Protein AF-A0A3M1LTB4-F1 (afdb_monomer_lite)

Foldseek 3Di:
DDDDPDDDDPDPPPPPDPPPPLLPPVPRVVLVPDPCSVVVVVVVVVVVVVVVVVCCVPDDCPPVVCCVVVVVVVVVVVVVVVVVD

Secondary structure (DSSP, 8-state):
------PPPPP----------TTSSTTHHHHHTSTTHHHHHHHHHHHHHHHHHHHHHHS---HHHHHHHHHHHHHHHHHHHHHH-

pLDDT: mean 79.81, std 11.58, range [50.0, 97.0]

Sequence (85 aa):
MATRTVAPAPSASHRSPIPLDLMALPGLGRFLGWRHARTALQVPLALVALLMVLDGLQGPQRASGNLATVLAWVHYRGFVILALL

Structure (mmCIF, N/CA/C/O backbone):
data_AF-A0A3M1LTB4-F1
#
_entry.id   AF-A0A3M1LTB4-F1
#
loop_
_atom_site.group_PDB
_atom_site.id
_atom_site.type_symbol
_atom_site.label_atom_id
_atom_site.label_alt_id
_atom_site.label_comp_id
_atom_site.label_asym_id
_atom_site.label_entity_id
_atom_site.label_seq_id
_atom_site.pdbx_PDB_ins_code
_atom_site.Cartn_x
_atom_site.Cartn_y
_atom_site.Cartn_z
_atom_site.occupancy
_atom_site.B_iso_or_equiv
_atom_site.auth_seq_id
_atom_site.auth_comp_id
_atom_site.auth_asym_id
_atom_site.auth_atom_id
_atom_site.pdbx_PDB_model_num
ATOM 1 N N . MET A 1 1 ? 75.102 -4.335 -9.944 1.00 50.00 1 MET A N 1
ATOM 2 C CA . MET A 1 1 ? 74.019 -3.437 -9.489 1.00 50.00 1 MET A CA 1
ATOM 3 C C . MET A 1 1 ? 72.889 -3.527 -10.512 1.00 50.00 1 MET A C 1
ATOM 5 O O . MET A 1 1 ? 72.952 -2.856 -11.528 1.00 50.00 1 MET A O 1
ATOM 9 N N . ALA A 1 2 ? 71.950 -4.462 -10.325 1.00 50.28 2 ALA A N 1
ATOM 10 C CA . ALA A 1 2 ? 70.859 -4.735 -11.266 1.00 50.28 2 ALA A CA 1
ATOM 11 C C . ALA A 1 2 ? 69.549 -4.178 -10.693 1.00 50.28 2 ALA A C 1
ATOM 13 O O . ALA A 1 2 ? 69.076 -4.639 -9.654 1.00 50.28 2 ALA A O 1
ATOM 14 N N . THR A 1 3 ? 68.985 -3.165 -11.342 1.00 60.47 3 THR A N 1
ATOM 15 C CA . THR A 1 3 ? 67.673 -2.600 -11.020 1.00 60.47 3 THR A CA 1
ATOM 16 C C . THR A 1 3 ? 66.591 -3.575 -11.476 1.00 60.47 3 THR A C 1
ATOM 18 O O . THR A 1 3 ? 66.269 -3.681 -12.655 1.00 60.47 3 THR A O 1
ATOM 21 N N . ARG A 1 4 ? 66.048 -4.342 -10.526 1.00 60.84 4 ARG A N 1
ATOM 22 C CA . ARG A 1 4 ? 64.908 -5.232 -10.751 1.00 60.84 4 ARG A CA 1
ATOM 23 C C . ARG A 1 4 ? 63.653 -4.372 -10.891 1.00 60.84 4 ARG A C 1
ATOM 25 O O . ARG A 1 4 ? 63.143 -3.855 -9.902 1.00 60.84 4 ARG A O 1
ATOM 32 N N . THR A 1 5 ? 63.178 -4.210 -12.120 1.00 66.44 5 THR A N 1
ATOM 33 C CA . THR A 1 5 ? 61.885 -3.599 -12.436 1.00 66.44 5 THR A CA 1
ATOM 34 C C . THR A 1 5 ? 60.788 -4.394 -11.729 1.00 66.44 5 THR A C 1
ATOM 36 O O . THR A 1 5 ? 60.521 -5.546 -12.071 1.00 66.44 5 THR A O 1
ATOM 39 N N . VAL A 1 6 ? 60.192 -3.814 -10.689 1.00 69.06 6 VAL A N 1
ATOM 40 C CA . VAL A 1 6 ? 59.012 -4.379 -10.029 1.00 69.06 6 VAL A CA 1
ATOM 41 C C . VAL A 1 6 ? 57.843 -4.179 -10.988 1.00 69.06 6 VAL A C 1
ATOM 43 O O . VAL A 1 6 ? 57.442 -3.048 -11.253 1.00 69.06 6 VAL A O 1
ATOM 46 N N . ALA A 1 7 ? 57.343 -5.272 -11.565 1.00 71.75 7 ALA A N 1
ATOM 47 C CA . ALA A 1 7 ? 56.127 -5.250 -12.367 1.00 71.75 7 ALA A CA 1
ATOM 48 C C . ALA 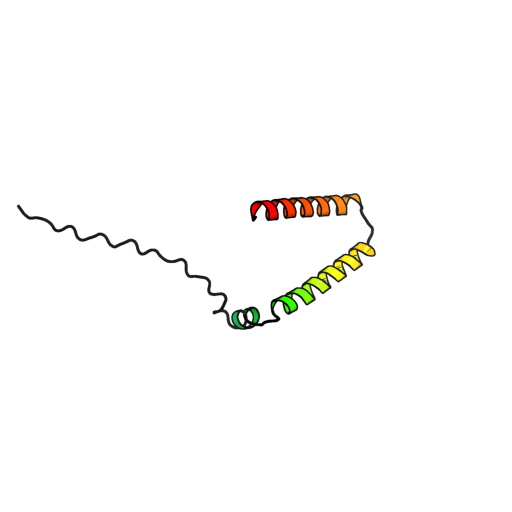A 1 7 ? 54.959 -4.726 -11.508 1.00 71.75 7 ALA A C 1
ATOM 50 O O . ALA A 1 7 ? 54.863 -5.110 -10.337 1.00 71.75 7 ALA A O 1
ATOM 51 N N . PRO A 1 8 ? 54.079 -3.861 -12.041 1.00 68.44 8 PRO A N 1
ATOM 52 C CA . PRO A 1 8 ? 52.923 -3.395 -11.291 1.00 68.44 8 PRO A CA 1
ATOM 53 C C . PRO A 1 8 ? 52.038 -4.593 -10.929 1.00 68.44 8 PRO A C 1
ATOM 55 O O . PRO A 1 8 ? 51.723 -5.425 -11.781 1.00 68.44 8 PRO A O 1
ATOM 58 N N . ALA A 1 9 ? 51.673 -4.697 -9.648 1.00 69.38 9 ALA A N 1
ATOM 59 C CA . ALA A 1 9 ? 50.735 -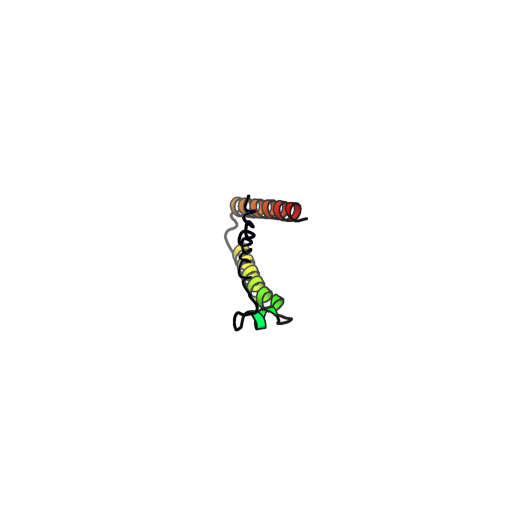5.702 -9.163 1.00 69.38 9 ALA A CA 1
ATOM 60 C C . ALA A 1 9 ? 49.438 -5.650 -9.993 1.00 69.38 9 ALA A C 1
ATOM 62 O O . ALA A 1 9 ? 49.003 -4.549 -10.346 1.00 69.38 9 ALA A O 1
ATOM 63 N N . PRO A 1 10 ? 48.813 -6.801 -10.311 1.00 68.44 10 PRO A N 1
ATOM 64 C CA . PRO A 1 10 ? 47.544 -6.812 -11.023 1.00 68.44 10 PRO A CA 1
ATOM 65 C C . PRO A 1 10 ? 46.544 -5.980 -10.221 1.00 68.44 10 PRO A C 1
ATOM 67 O O . PRO A 1 10 ? 46.276 -6.270 -9.053 1.00 68.44 10 PRO A O 1
ATOM 70 N N . SER A 1 11 ? 46.043 -4.908 -10.833 1.00 65.69 11 SER A N 1
ATOM 71 C CA . SER A 1 11 ? 44.994 -4.079 -10.263 1.00 65.69 11 SER A CA 1
ATOM 72 C C . SER A 1 11 ? 43.839 -4.996 -9.886 1.00 65.69 11 SER A C 1
ATOM 74 O O . SER A 1 11 ? 43.321 -5.730 -10.726 1.00 65.69 11 SER A O 1
ATOM 76 N N . ALA A 1 12 ? 43.482 -5.007 -8.600 1.00 66.69 12 ALA A N 1
ATOM 77 C CA . ALA A 1 12 ? 42.346 -5.762 -8.104 1.00 66.69 12 ALA A CA 1
ATOM 78 C C . ALA A 1 12 ? 41.120 -5.345 -8.921 1.00 66.69 12 ALA A C 1
ATOM 80 O O . ALA A 1 12 ? 40.590 -4.246 -8.754 1.00 66.69 12 ALA A O 1
ATOM 81 N N . SER A 1 13 ? 40.720 -6.199 -9.860 1.00 65.44 13 SER A N 1
ATOM 82 C CA . SER A 1 13 ? 39.547 -6.010 -10.694 1.00 65.44 13 SER A CA 1
ATOM 83 C C . SER A 1 13 ? 38.363 -5.817 -9.756 1.00 65.44 13 SER A C 1
ATOM 85 O O . SER A 1 13 ? 37.952 -6.772 -9.090 1.00 65.44 13 SER A O 1
ATOM 87 N N . HIS A 1 14 ? 37.857 -4.584 -9.666 1.00 63.91 14 HIS A N 1
ATOM 88 C CA . HIS A 1 14 ? 36.581 -4.287 -9.032 1.00 63.91 14 HIS A CA 1
ATOM 89 C C . HIS A 1 14 ? 35.556 -5.172 -9.736 1.00 63.91 14 HIS A C 1
ATOM 91 O O . HIS A 1 14 ? 35.176 -4.919 -10.878 1.00 63.91 14 HIS A O 1
ATOM 97 N N . ARG A 1 15 ? 35.188 -6.285 -9.098 1.00 67.69 15 ARG A N 1
ATOM 98 C CA . ARG A 1 15 ? 34.135 -7.167 -9.584 1.00 67.69 15 ARG A CA 1
ATOM 99 C C . ARG A 1 15 ? 32.855 -6.368 -9.380 1.00 67.69 15 ARG A C 1
ATOM 101 O O . ARG A 1 15 ? 32.312 -6.358 -8.279 1.00 67.69 15 ARG A O 1
ATOM 108 N N . SER A 1 16 ? 32.454 -5.603 -10.394 1.00 66.81 16 SER A N 1
ATOM 109 C CA . SER A 1 16 ? 31.188 -4.882 -10.369 1.00 66.81 16 SER A CA 1
ATOM 110 C C . SER A 1 16 ? 30.104 -5.897 -10.005 1.00 66.81 16 SER A C 1
ATOM 112 O O . SER A 1 16 ? 30.031 -6.939 -10.666 1.00 66.81 16 SER A O 1
ATOM 114 N N . PRO A 1 17 ? 29.323 -5.670 -8.933 1.00 69.62 17 PRO A N 1
ATOM 115 C CA . PRO A 1 17 ? 28.202 -6.541 -8.630 1.00 69.62 17 PRO A CA 1
ATOM 116 C C . PRO A 1 17 ? 27.333 -6.568 -9.881 1.00 69.62 17 PRO A C 1
ATOM 118 O O . PRO A 1 17 ? 27.015 -5.508 -10.416 1.00 69.62 17 PRO A O 1
ATOM 121 N N . ILE A 1 18 ? 27.049 -7.767 -10.395 1.00 71.06 18 ILE A N 1
ATOM 122 C CA . ILE A 1 18 ? 26.224 -7.948 -11.590 1.00 71.06 18 ILE A CA 1
ATOM 123 C C . ILE A 1 18 ? 24.934 -7.159 -11.336 1.00 71.06 18 ILE A C 1
ATOM 125 O O . ILE A 1 18 ? 24.205 -7.521 -10.406 1.00 71.06 18 ILE A O 1
ATOM 129 N N . PRO A 1 19 ? 24.671 -6.058 -12.066 1.00 71.75 19 PRO A N 1
ATOM 130 C CA . PRO A 1 19 ? 23.447 -5.312 -11.865 1.00 71.75 19 PRO A CA 1
ATOM 131 C C . PRO A 1 19 ? 22.312 -6.252 -12.246 1.00 71.75 19 PRO A C 1
ATOM 133 O O . PRO A 1 19 ? 22.281 -6.796 -13.349 1.00 71.75 19 PRO A O 1
ATOM 136 N N . LEU A 1 20 ? 21.431 -6.518 -11.286 1.00 72.06 20 LEU A N 1
ATOM 137 C CA . LEU A 1 20 ? 20.285 -7.387 -11.486 1.00 72.06 20 LEU A CA 1
ATOM 138 C C . LEU A 1 20 ? 19.347 -6.667 -12.460 1.00 72.06 20 LEU A C 1
ATOM 140 O O . LEU A 1 20 ? 18.598 -5.771 -12.072 1.00 72.06 20 LEU A O 1
ATOM 144 N N . ASP A 1 21 ? 19.474 -6.994 -13.747 1.00 75.06 21 ASP A N 1
ATOM 145 C CA . ASP A 1 21 ? 18.748 -6.317 -14.814 1.00 75.06 21 ASP A CA 1
ATOM 146 C C . ASP A 1 21 ? 17.303 -6.819 -14.859 1.00 75.06 21 ASP A C 1
ATOM 148 O O . ASP A 1 21 ? 16.962 -7.804 -15.516 1.00 75.06 21 ASP A O 1
ATOM 152 N N . LEU A 1 22 ? 16.438 -6.121 -14.123 1.00 66.69 22 LEU A N 1
ATOM 153 C CA . LEU A 1 22 ? 15.000 -6.378 -14.089 1.00 66.69 22 LEU A CA 1
ATOM 154 C C . LEU A 1 22 ? 14.333 -6.216 -15.469 1.00 66.69 22 LEU A C 1
ATOM 156 O O . LEU A 1 22 ? 13.240 -6.751 -15.665 1.00 66.69 22 LEU A O 1
ATOM 160 N N . MET A 1 23 ? 14.966 -5.516 -16.423 1.00 65.44 23 MET A N 1
ATOM 161 C CA . MET A 1 23 ? 14.465 -5.373 -17.797 1.00 65.44 23 MET A CA 1
ATOM 162 C C . MET A 1 23 ? 14.803 -6.578 -18.677 1.00 65.44 23 MET A C 1
ATOM 164 O O . MET A 1 23 ? 14.071 -6.847 -19.630 1.00 65.44 23 MET A O 1
ATOM 168 N N . ALA A 1 24 ? 15.857 -7.329 -18.343 1.00 71.75 24 ALA A N 1
ATOM 169 C CA . ALA A 1 24 ? 16.236 -8.549 -19.051 1.00 71.75 24 ALA A CA 1
ATOM 170 C C . ALA A 1 24 ? 15.299 -9.732 -18.749 1.00 71.75 24 ALA A C 1
ATOM 172 O O . ALA A 1 24 ? 15.307 -10.721 -19.485 1.00 71.75 24 ALA A O 1
ATOM 173 N N . LEU A 1 25 ? 14.467 -9.646 -17.697 1.00 75.12 25 LEU A N 1
ATOM 174 C CA . LEU A 1 25 ? 13.474 -10.678 -17.411 1.00 75.12 25 LEU A CA 1
ATOM 175 C C . LEU A 1 25 ? 12.342 -10.637 -18.456 1.00 75.12 25 LEU A C 1
ATOM 177 O O . LEU A 1 25 ? 11.602 -9.643 -18.523 1.00 75.12 25 LEU A O 1
ATOM 181 N N . PRO A 1 26 ? 12.154 -11.717 -19.244 1.00 69.69 26 PRO A N 1
ATOM 182 C CA . PRO A 1 26 ? 11.110 -11.768 -20.257 1.00 69.69 26 PRO A CA 1
ATOM 183 C C . PRO A 1 26 ? 9.738 -11.592 -19.595 1.00 69.69 26 PRO A C 1
ATOM 185 O O . PRO A 1 26 ? 9.380 -12.292 -18.653 1.00 69.69 26 PRO A O 1
ATOM 188 N N . GLY A 1 27 ? 8.980 -10.599 -20.066 1.00 74.19 27 GLY A N 1
ATOM 189 C CA . GLY A 1 27 ? 7.665 -10.228 -19.530 1.00 74.19 27 GLY A CA 1
ATOM 190 C C . GLY A 1 27 ? 7.704 -9.146 -18.447 1.00 74.19 27 GLY A C 1
ATOM 191 O O . GLY A 1 27 ? 6.882 -8.230 -18.501 1.00 74.19 27 GLY A O 1
ATOM 192 N N . LEU A 1 28 ? 8.682 -9.177 -17.535 1.00 75.00 28 LEU A N 1
ATOM 193 C CA . LEU A 1 28 ? 8.792 -8.191 -16.454 1.00 75.00 28 LEU A CA 1
ATOM 194 C C . LEU A 1 28 ? 9.200 -6.812 -16.992 1.00 75.00 28 LEU A C 1
ATOM 196 O O . LEU A 1 28 ? 8.545 -5.824 -16.673 1.00 75.00 28 LEU A O 1
ATOM 200 N N . GLY A 1 29 ? 10.181 -6.749 -17.901 1.00 74.50 29 GLY A N 1
ATOM 201 C CA . GLY A 1 29 ? 10.578 -5.490 -18.546 1.00 74.50 29 GLY A CA 1
ATOM 202 C C . GLY A 1 29 ? 9.446 -4.850 -19.362 1.00 74.50 29 GLY A C 1
ATOM 203 O O . GLY A 1 29 ? 9.209 -3.646 -19.287 1.00 74.50 29 GLY A O 1
ATOM 204 N N . ARG A 1 30 ? 8.656 -5.668 -20.075 1.00 77.56 30 ARG A N 1
ATOM 205 C CA . ARG A 1 30 ? 7.482 -5.196 -20.834 1.00 77.56 30 ARG A CA 1
ATOM 206 C C . ARG A 1 30 ? 6.366 -4.701 -19.916 1.00 77.56 30 ARG A C 1
ATOM 208 O O . ARG A 1 30 ? 5.713 -3.712 -20.241 1.00 77.56 30 ARG A O 1
ATOM 215 N N . PHE A 1 31 ? 6.140 -5.384 -18.795 1.00 80.75 31 PHE A N 1
ATOM 216 C CA . PHE A 1 31 ? 5.156 -4.964 -17.806 1.00 80.75 31 PHE A CA 1
ATOM 217 C C . PHE A 1 31 ? 5.588 -3.669 -17.115 1.00 80.75 31 PHE A C 1
ATOM 219 O O . PHE A 1 31 ? 4.797 -2.737 -17.085 1.00 80.75 31 PHE A O 1
ATOM 226 N N . LEU A 1 32 ? 6.836 -3.551 -16.648 1.00 78.62 32 LEU A N 1
ATOM 227 C CA . LEU A 1 32 ? 7.346 -2.326 -16.016 1.00 78.62 32 LEU A CA 1
ATOM 228 C C . LEU A 1 32 ? 7.381 -1.130 -16.981 1.00 78.62 32 LEU A C 1
ATOM 230 O O . LEU A 1 32 ? 7.140 -0.004 -16.555 1.00 78.62 32 LEU A O 1
ATOM 234 N N . GLY A 1 33 ? 7.640 -1.364 -18.271 1.00 82.44 33 GLY A N 1
ATOM 235 C CA . GLY A 1 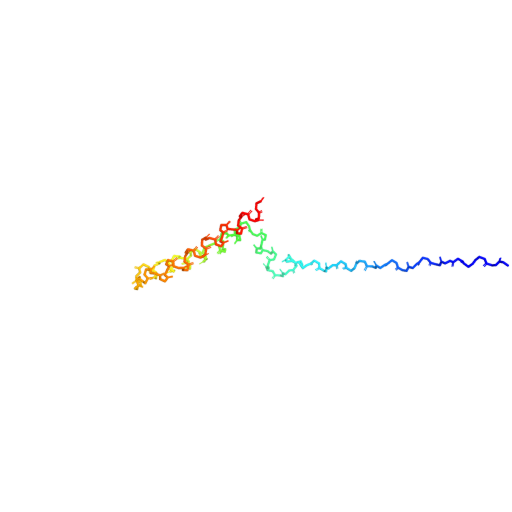33 ? 7.596 -0.326 -19.305 1.00 82.44 33 GLY A CA 1
ATOM 236 C C . GLY A 1 33 ? 6.182 0.107 -19.710 1.00 82.44 33 GLY A C 1
ATOM 237 O O . GLY A 1 33 ? 6.017 1.070 -20.460 1.00 82.44 33 GLY A O 1
ATOM 238 N N . TRP A 1 34 ? 5.134 -0.581 -19.246 1.00 86.56 34 TRP A N 1
ATOM 239 C CA . TRP A 1 34 ? 3.764 -0.238 -19.604 1.00 86.56 34 TRP A CA 1
ATOM 240 C C . TRP A 1 34 ? 3.276 0.981 -18.816 1.00 86.56 34 TRP A C 1
ATOM 242 O O . TRP A 1 34 ? 3.275 0.991 -17.587 1.00 86.56 34 TRP A O 1
ATOM 252 N N . ARG A 1 35 ? 2.745 1.992 -19.515 1.00 86.56 35 ARG A N 1
ATOM 253 C CA . ARG A 1 35 ? 2.199 3.222 -18.900 1.00 86.56 35 ARG A CA 1
ATOM 254 C C . ARG A 1 35 ? 1.116 2.986 -17.835 1.00 86.56 35 ARG A C 1
ATOM 256 O O . ARG A 1 35 ? 0.859 3.866 -17.022 1.00 86.56 35 ARG A O 1
ATOM 263 N N . HIS A 1 36 ? 0.472 1.817 -17.844 1.00 88.81 36 HIS A N 1
ATOM 264 C CA . HIS A 1 36 ? -0.569 1.444 -16.884 1.00 88.81 36 HIS A C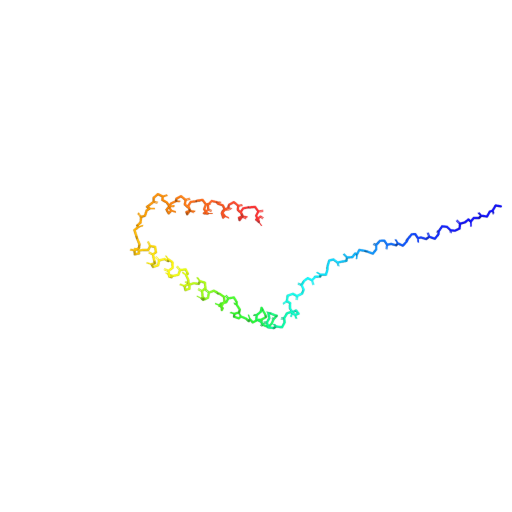A 1
ATOM 265 C C . HIS A 1 36 ? -0.127 0.367 -15.892 1.00 88.81 36 HIS A C 1
ATOM 267 O O . HIS A 1 36 ? -0.959 -0.086 -15.115 1.00 88.81 36 HIS A O 1
ATOM 273 N N . ALA A 1 37 ? 1.151 -0.023 -15.859 1.00 88.94 37 ALA A N 1
ATOM 274 C CA . ALA A 1 37 ? 1.666 -1.029 -14.925 1.00 88.94 37 ALA A CA 1
ATOM 275 C C . ALA A 1 37 ? 1.298 -0.703 -13.474 1.00 88.94 37 ALA A C 1
ATOM 277 O O . ALA A 1 37 ? 0.811 -1.545 -12.724 1.00 88.94 37 ALA A O 1
ATOM 278 N N . ARG A 1 38 ? 1.454 0.573 -13.106 1.00 87.12 38 ARG A N 1
ATOM 279 C CA . ARG A 1 38 ? 1.113 1.073 -11.776 1.00 87.12 38 ARG A CA 1
ATOM 280 C C . ARG A 1 38 ? -0.373 0.916 -11.481 1.00 87.12 38 ARG A C 1
ATOM 282 O O . ARG A 1 38 ? -0.722 0.393 -10.432 1.00 87.12 38 ARG A O 1
ATOM 289 N N . THR A 1 39 ? -1.237 1.314 -12.412 1.00 91.44 39 THR A N 1
ATOM 290 C CA . THR A 1 39 ? -2.693 1.183 -12.267 1.00 91.44 39 THR A CA 1
ATOM 291 C C . THR A 1 39 ? -3.117 -0.284 -12.224 1.00 91.44 39 THR A C 1
ATOM 293 O O . THR A 1 39 ? -3.932 -0.661 -11.391 1.00 91.44 39 THR A O 1
ATOM 296 N N . ALA A 1 40 ? -2.515 -1.134 -13.056 1.00 91.38 40 ALA A N 1
ATOM 297 C CA . ALA A 1 40 ? -2.772 -2.568 -13.091 1.00 91.38 40 ALA A CA 1
ATOM 298 C C . ALA A 1 40 ? -2.394 -3.265 -11.776 1.00 91.38 40 ALA A C 1
ATOM 300 O O . ALA A 1 40 ? -3.069 -4.210 -11.389 1.00 91.38 40 ALA A O 1
ATOM 301 N N . LEU A 1 41 ? -1.362 -2.788 -11.070 1.00 92.44 41 LEU A N 1
ATOM 302 C CA . LEU A 1 41 ? -1.039 -3.239 -9.711 1.00 92.44 41 LEU A CA 1
ATOM 303 C C . LEU A 1 41 ? -1.958 -2.608 -8.657 1.00 92.44 41 LEU A C 1
ATOM 305 O O . LEU A 1 41 ? -2.354 -3.274 -7.704 1.00 92.44 41 LEU A O 1
ATOM 309 N N . GLN A 1 42 ? -2.324 -1.336 -8.825 1.00 94.00 42 GLN A N 1
ATOM 310 C CA . GLN A 1 42 ? -3.187 -0.614 -7.890 1.00 94.00 42 GLN A CA 1
ATOM 311 C C . GLN A 1 42 ? -4.603 -1.177 -7.834 1.00 94.00 42 GLN A C 1
ATOM 313 O O . GLN A 1 42 ? -5.148 -1.265 -6.746 1.00 94.00 42 GLN A O 1
ATOM 318 N N . VAL A 1 43 ? -5.199 -1.564 -8.963 1.00 96.56 43 VAL A N 1
ATOM 319 C CA . VAL A 1 43 ? -6.577 -2.083 -9.013 1.00 96.56 43 VAL A CA 1
ATOM 320 C C . VAL A 1 43 ? -6.783 -3.320 -8.126 1.00 96.56 43 VAL A C 1
ATOM 322 O O . VAL A 1 43 ? -7.666 -3.268 -7.271 1.00 96.56 43 VAL A O 1
ATOM 325 N N . PRO A 1 44 ? -5.999 -4.411 -8.241 1.00 95.06 44 PRO A N 1
ATOM 326 C CA . PRO A 1 44 ? -6.169 -5.570 -7.371 1.00 95.06 44 PRO A CA 1
ATOM 327 C C . PRO A 1 44 ? -5.841 -5.239 -5.912 1.00 95.06 44 PRO A C 1
ATOM 329 O O . PRO A 1 44 ? -6.571 -5.667 -5.025 1.00 95.06 44 PRO A O 1
ATOM 332 N N . LEU A 1 45 ? -4.809 -4.427 -5.646 1.00 94.56 45 LEU A N 1
ATOM 333 C CA . LEU A 1 45 ? -4.495 -3.958 -4.289 1.00 94.56 45 LEU A CA 1
ATOM 334 C C . LEU A 1 45 ? -5.652 -3.154 -3.677 1.00 94.56 45 LEU A C 1
ATOM 336 O O . LEU A 1 45 ? -5.984 -3.343 -2.510 1.00 94.56 45 LEU A O 1
ATOM 340 N N . ALA A 1 46 ? -6.284 -2.285 -4.465 1.00 95.25 46 ALA A N 1
ATOM 341 C CA . ALA A 1 46 ? -7.436 -1.496 -4.053 1.00 95.25 46 ALA A CA 1
ATOM 342 C C . ALA A 1 46 ? -8.655 -2.385 -3.801 1.00 95.25 46 ALA A C 1
ATOM 344 O O . ALA A 1 46 ? -9.370 -2.172 -2.828 1.00 95.25 46 ALA A O 1
ATOM 345 N N . LEU A 1 47 ? -8.862 -3.408 -4.632 1.00 97.00 47 LEU A N 1
ATOM 346 C CA . LEU A 1 47 ? -9.934 -4.376 -4.439 1.00 97.00 47 LEU A CA 1
ATOM 347 C C . LEU A 1 47 ? -9.733 -5.170 -3.141 1.00 97.00 47 LEU A C 1
ATOM 349 O O . LEU A 1 47 ? -10.661 -5.281 -2.349 1.00 97.00 47 LEU A O 1
ATOM 353 N N . VAL A 1 48 ? -8.515 -5.653 -2.877 1.00 95.69 48 VAL A N 1
ATOM 354 C CA . VAL A 1 48 ? -8.166 -6.331 -1.615 1.00 95.69 48 VAL A CA 1
ATOM 355 C C . VAL A 1 48 ? -8.370 -5.403 -0.420 1.00 95.69 48 VAL A C 1
ATOM 357 O O . VAL A 1 48 ? -8.965 -5.811 0.573 1.00 95.69 48 VAL A O 1
ATOM 360 N N . ALA A 1 49 ? -7.928 -4.147 -0.517 1.00 89.56 49 ALA A N 1
ATOM 361 C CA . ALA A 1 49 ? -8.143 -3.162 0.536 1.00 89.56 49 ALA A CA 1
ATOM 362 C C . ALA A 1 49 ? -9.640 -2.925 0.791 1.00 89.56 49 ALA A C 1
ATOM 364 O O . ALA A 1 49 ? -10.063 -2.900 1.944 1.00 89.56 49 ALA A O 1
ATOM 365 N N . LEU A 1 50 ? -10.451 -2.814 -0.266 1.00 93.81 50 LEU A N 1
ATOM 366 C CA . LEU A 1 50 ? -11.901 -2.669 -0.151 1.00 93.81 50 LEU A CA 1
ATOM 367 C C . LEU A 1 50 ? -12.528 -3.887 0.533 1.00 93.81 50 LEU A C 1
ATOM 369 O O . LEU A 1 50 ? -13.339 -3.716 1.438 1.00 93.81 50 LEU A O 1
ATOM 373 N N . LEU A 1 51 ? -12.121 -5.101 0.154 1.00 92.44 51 LEU A N 1
ATOM 374 C CA . LEU A 1 51 ? -12.581 -6.332 0.798 1.00 92.44 51 LEU A CA 1
ATOM 375 C C . LEU A 1 51 ? -12.210 -6.365 2.286 1.00 92.44 51 LEU A C 1
ATOM 377 O O . LEU A 1 51 ? -13.073 -6.660 3.104 1.00 92.44 51 LEU A O 1
ATOM 381 N N . MET A 1 52 ? -10.977 -5.995 2.654 1.00 84.31 52 MET A N 1
ATOM 382 C CA . MET A 1 52 ? -10.564 -5.902 4.063 1.00 84.31 52 MET A CA 1
ATOM 383 C C . MET A 1 52 ? -11.362 -4.852 4.843 1.00 84.31 52 MET A C 1
ATOM 385 O O . MET A 1 52 ? -11.689 -5.073 6.005 1.00 84.31 52 MET A O 1
ATOM 389 N N . VAL A 1 53 ? -11.680 -3.709 4.229 1.00 84.56 53 VAL A N 1
ATOM 390 C CA . VAL A 1 53 ? -12.519 -2.684 4.864 1.00 84.56 53 VAL A CA 1
ATOM 391 C C . VAL A 1 53 ? -13.931 -3.217 5.078 1.00 84.56 53 VAL A C 1
ATOM 393 O O . VAL A 1 53 ? -14.463 -3.091 6.175 1.00 84.56 53 VAL A O 1
ATOM 396 N N . LEU A 1 54 ? -14.531 -3.847 4.066 1.00 87.25 54 LEU A N 1
ATOM 397 C CA . LEU A 1 54 ? -15.866 -4.437 4.179 1.00 87.25 54 LEU A CA 1
ATOM 398 C C . LEU A 1 54 ? -15.918 -5.540 5.241 1.00 87.25 54 LEU A C 1
ATOM 400 O O . LEU A 1 54 ? -16.902 -5.613 5.978 1.00 87.25 54 LEU A O 1
ATOM 404 N N . ASP A 1 55 ? -14.867 -6.354 5.339 1.00 82.31 55 ASP A N 1
ATOM 405 C CA . ASP A 1 55 ? -14.704 -7.377 6.374 1.00 82.31 55 ASP A CA 1
ATOM 406 C C . ASP A 1 55 ? -14.583 -6.746 7.772 1.00 82.31 55 ASP A C 1
ATOM 408 O O . ASP A 1 55 ? -15.337 -7.085 8.682 1.00 82.31 55 ASP A O 1
ATOM 412 N N . GLY A 1 56 ? -13.730 -5.730 7.928 1.00 77.75 56 GLY A N 1
ATOM 413 C CA . GLY A 1 56 ? -13.551 -5.012 9.192 1.00 77.75 56 GLY A CA 1
ATOM 414 C C . GLY A 1 56 ? -14.774 -4.203 9.647 1.00 77.75 56 GLY A C 1
ATOM 415 O O . GLY A 1 56 ? -14.934 -3.962 10.843 1.00 77.75 56 GLY A O 1
ATOM 416 N N . LEU A 1 57 ? -15.644 -3.789 8.718 1.00 81.69 57 LEU A N 1
ATOM 417 C CA . LEU A 1 57 ? -16.903 -3.102 9.026 1.00 81.69 57 LEU A CA 1
ATOM 418 C C . LEU A 1 57 ? -18.018 -4.065 9.461 1.00 81.69 57 LEU A C 1
ATOM 420 O O . LEU A 1 57 ? -18.868 -3.673 10.257 1.00 81.69 57 LEU A O 1
ATOM 424 N N . GLN A 1 58 ? -18.028 -5.299 8.946 1.00 82.00 58 GLN A N 1
ATOM 425 C CA . GLN A 1 58 ? -19.044 -6.314 9.265 1.00 82.00 58 GLN A CA 1
ATOM 426 C C . GLN A 1 58 ? -18.633 -7.235 10.426 1.00 82.00 58 GLN A C 1
ATOM 428 O O . GLN A 1 58 ? -19.492 -7.838 11.069 1.00 82.00 58 GLN A O 1
ATOM 433 N N . GLY A 1 59 ? -17.333 -7.356 10.704 1.00 72.50 59 GLY A N 1
ATOM 434 C CA . GLY A 1 59 ? -16.793 -8.204 11.762 1.00 72.50 59 GLY A CA 1
ATOM 435 C C . GLY A 1 59 ? -16.936 -7.623 13.181 1.00 72.50 59 GLY A C 1
ATOM 436 O O . GLY A 1 59 ? -17.116 -6.417 13.363 1.00 72.50 59 GLY A O 1
ATOM 437 N N . PRO A 1 60 ? -16.811 -8.459 14.233 1.00 76.06 60 PRO A N 1
ATOM 438 C CA . PRO A 1 60 ? -16.806 -7.997 15.619 1.00 76.06 60 PRO A CA 1
ATOM 439 C C . PRO A 1 60 ? -15.651 -7.018 15.889 1.00 76.06 60 PRO A C 1
ATOM 441 O O . PRO A 1 60 ? -14.480 -7.402 15.913 1.00 76.06 60 PRO A O 1
ATOM 444 N N . GLN A 1 61 ? -15.977 -5.750 16.143 1.00 70.00 61 GLN A N 1
ATOM 445 C CA . GLN A 1 61 ? -14.993 -4.703 16.416 1.00 70.00 61 GLN A CA 1
ATOM 446 C C . GLN A 1 61 ? -14.360 -4.887 17.803 1.00 70.00 61 GLN A C 1
ATOM 448 O O . GLN A 1 61 ? -14.831 -4.352 18.808 1.00 70.00 61 GLN A O 1
ATOM 453 N N . ARG A 1 62 ? -13.244 -5.623 17.878 1.00 73.06 62 ARG A N 1
ATOM 454 C CA . ARG A 1 62 ? -12.366 -5.602 19.059 1.00 73.06 62 ARG A CA 1
ATOM 455 C C . ARG A 1 62 ? -11.569 -4.298 19.059 1.00 73.06 62 ARG A C 1
ATOM 457 O O . ARG A 1 62 ? -10.421 -4.258 18.617 1.00 73.06 62 ARG A O 1
ATOM 464 N N . ALA A 1 63 ? -12.212 -3.238 19.551 1.00 62.50 63 ALA A N 1
ATOM 465 C CA . ALA A 1 63 ? -11.722 -1.862 19.507 1.00 62.50 63 ALA A CA 1
ATOM 466 C C . ALA A 1 63 ? -10.270 -1.707 19.995 1.00 62.50 63 ALA A C 1
ATOM 468 O O . ALA A 1 63 ? -9.488 -1.029 19.338 1.00 62.50 63 ALA A O 1
ATOM 469 N N . SER A 1 64 ? -9.870 -2.380 21.082 1.00 66.88 64 SER A N 1
ATOM 470 C CA . SER A 1 64 ? -8.502 -2.300 21.621 1.00 66.88 64 SER A CA 1
ATOM 471 C C . SER A 1 64 ? -7.445 -2.972 20.735 1.00 66.88 64 SER A C 1
ATOM 473 O O . SER A 1 64 ? -6.339 -2.454 20.610 1.00 66.88 64 SER A O 1
ATOM 475 N N . GLY A 1 65 ? -7.777 -4.097 20.095 1.00 71.38 65 GLY A N 1
ATOM 476 C CA . GLY A 1 65 ? -6.852 -4.847 19.241 1.00 71.38 65 GLY A CA 1
ATOM 477 C C . GLY A 1 65 ? -6.572 -4.128 17.924 1.00 71.38 65 GLY A C 1
ATOM 478 O O . GLY A 1 65 ? -5.414 -3.931 17.565 1.00 71.38 65 GLY A O 1
ATOM 479 N N . ASN A 1 66 ? -7.628 -3.654 17.253 1.00 74.44 66 ASN A N 1
ATOM 480 C CA . ASN A 1 66 ? -7.485 -2.867 16.028 1.00 74.44 66 ASN A CA 1
ATOM 481 C C . ASN A 1 66 ? -6.725 -1.561 16.290 1.00 74.44 66 ASN A C 1
ATOM 483 O O . ASN A 1 66 ? -5.805 -1.238 15.542 1.00 74.44 66 ASN A O 1
ATOM 487 N N . LEU A 1 67 ? -7.044 -0.844 17.377 1.00 77.25 67 LEU A N 1
ATOM 488 C CA . LEU A 1 67 ? -6.312 0.368 17.751 1.00 77.25 67 LEU A CA 1
ATOM 489 C C . LEU A 1 67 ? -4.832 0.090 17.992 1.00 77.25 67 LEU A C 1
ATOM 491 O O . LEU A 1 67 ? -4.012 0.829 17.463 1.00 77.25 67 LEU A O 1
ATOM 495 N N . ALA A 1 68 ? -4.480 -0.966 18.729 1.00 79.50 68 ALA A N 1
ATOM 496 C CA . ALA A 1 68 ? -3.084 -1.285 19.021 1.00 79.50 68 ALA A CA 1
ATOM 497 C C . ALA A 1 68 ? -2.262 -1.516 17.742 1.00 79.50 68 ALA A C 1
ATOM 499 O O . ALA A 1 68 ? -1.181 -0.944 17.584 1.00 79.50 68 ALA A O 1
ATOM 500 N N . THR A 1 69 ? -2.783 -2.306 16.799 1.00 82.62 69 THR A N 1
ATOM 501 C CA . THR A 1 69 ? -2.076 -2.596 15.544 1.00 82.62 69 THR A CA 1
ATOM 502 C C . THR A 1 69 ? -2.054 -1.386 14.609 1.00 82.62 69 THR A C 1
ATOM 504 O O . THR A 1 69 ? -1.011 -1.089 14.025 1.00 82.62 69 THR A O 1
ATOM 507 N N . VAL A 1 70 ? -3.165 -0.647 14.494 1.00 85.00 70 VAL A N 1
ATOM 508 C CA . VAL A 1 70 ? -3.249 0.553 13.646 1.00 85.00 70 VAL A CA 1
ATOM 509 C C . VAL A 1 70 ? -2.334 1.660 14.168 1.00 85.00 70 VAL A C 1
ATOM 511 O O . VAL A 1 70 ? -1.581 2.225 13.375 1.00 85.00 70 VAL A O 1
ATOM 514 N N . LEU A 1 71 ? -2.332 1.944 15.479 1.00 86.56 71 LEU A N 1
ATOM 515 C CA . LEU A 1 71 ? -1.441 2.953 16.064 1.00 86.56 71 LEU A CA 1
ATOM 516 C C . LEU A 1 71 ? 0.023 2.594 15.821 1.00 86.56 71 LEU A C 1
ATOM 518 O O . LEU A 1 71 ? 0.787 3.456 15.388 1.00 86.56 71 LEU A O 1
ATOM 522 N N . ALA A 1 72 ? 0.405 1.342 16.093 1.00 89.56 72 ALA A N 1
ATOM 523 C CA . ALA A 1 72 ? 1.778 0.884 15.916 1.00 89.56 72 ALA A CA 1
ATOM 524 C C . ALA A 1 72 ? 2.232 1.035 14.459 1.00 89.56 72 ALA A C 1
ATOM 526 O O . ALA A 1 72 ? 3.308 1.582 14.211 1.00 89.56 72 ALA A O 1
ATOM 527 N N . TRP A 1 73 ? 1.390 0.630 13.497 1.00 87.06 73 TRP A N 1
ATOM 528 C CA . TRP A 1 73 ? 1.683 0.809 12.074 1.00 87.06 73 TRP A CA 1
ATOM 529 C C . TRP A 1 73 ? 1.832 2.306 11.770 1.00 87.06 73 TRP A C 1
ATOM 531 O O . TRP A 1 73 ? 2.900 2.733 11.341 1.00 87.06 73 TRP A O 1
ATOM 541 N N . VAL A 1 74 ? 0.824 3.139 12.046 1.00 92.94 74 VAL A N 1
ATOM 542 C CA . VAL A 1 74 ? 0.849 4.577 11.706 1.00 92.94 74 VAL A CA 1
ATOM 543 C C . VAL A 1 74 ? 2.099 5.286 12.245 1.00 92.94 74 VAL A C 1
ATOM 545 O O . VAL A 1 74 ? 2.745 6.008 11.483 1.00 92.94 74 VAL A O 1
ATOM 548 N N . HIS A 1 75 ? 2.496 5.031 13.497 1.00 92.25 75 HIS A N 1
ATOM 549 C CA . HIS A 1 75 ? 3.715 5.616 14.068 1.00 92.25 75 HIS A CA 1
ATOM 550 C C . HIS A 1 75 ? 4.976 5.107 13.368 1.00 92.25 75 HIS A C 1
ATOM 552 O O . HIS A 1 75 ? 5.802 5.918 12.953 1.00 92.25 75 HIS A O 1
ATOM 558 N N . TYR A 1 76 ? 5.107 3.790 13.168 1.00 93.12 76 TYR A N 1
ATOM 559 C CA . TYR A 1 76 ? 6.230 3.210 12.425 1.00 93.12 76 TYR A CA 1
ATOM 560 C C . TYR A 1 76 ? 6.368 3.837 11.028 1.00 93.12 76 TYR A C 1
ATOM 562 O O . TYR A 1 76 ? 7.457 4.252 10.634 1.00 93.12 76 TYR A O 1
ATOM 570 N N . ARG A 1 77 ? 5.252 3.989 10.305 1.00 89.88 77 ARG A N 1
ATOM 571 C CA . ARG A 1 77 ? 5.197 4.620 8.975 1.00 89.88 77 ARG A CA 1
ATOM 572 C C . ARG A 1 77 ? 5.687 6.060 9.003 1.00 89.88 77 ARG A C 1
ATOM 574 O O . ARG A 1 77 ? 6.477 6.444 8.146 1.00 89.88 77 ARG A O 1
ATOM 581 N N . GLY A 1 78 ? 5.218 6.835 9.980 1.00 93.31 78 GLY A N 1
ATOM 582 C CA . GLY A 1 78 ? 5.630 8.222 10.176 1.00 93.31 78 GLY A CA 1
ATOM 583 C C . GLY A 1 78 ? 7.134 8.332 10.406 1.00 93.31 78 GLY A C 1
ATOM 584 O O . GLY A 1 78 ? 7.796 9.102 9.717 1.00 93.31 78 GLY A O 1
ATOM 585 N N . PHE A 1 79 ? 7.690 7.499 11.290 1.00 94.56 79 PHE A N 1
ATOM 586 C CA . PHE A 1 79 ? 9.134 7.462 11.535 1.00 94.56 79 PHE A CA 1
ATOM 587 C C . PHE A 1 79 ? 9.939 7.092 10.285 1.00 94.56 79 PHE A C 1
ATOM 589 O O . PHE A 1 79 ? 10.947 7.736 10.010 1.00 94.56 79 PHE A O 1
ATOM 596 N N . VAL A 1 80 ? 9.491 6.105 9.501 1.00 95.50 80 VAL A N 1
ATOM 597 C CA . VAL A 1 80 ? 10.164 5.721 8.248 1.00 95.50 80 VAL A CA 1
ATOM 598 C C . VAL A 1 80 ? 10.162 6.869 7.237 1.00 95.50 80 VAL A C 1
ATOM 600 O O . VAL A 1 80 ? 11.192 7.132 6.629 1.00 95.50 80 VAL A O 1
ATOM 603 N N . ILE A 1 81 ? 9.037 7.570 7.068 1.00 95.31 81 ILE A N 1
ATOM 604 C CA . ILE A 1 81 ? 8.955 8.727 6.162 1.00 95.31 81 ILE A CA 1
ATOM 605 C C . ILE A 1 81 ? 9.915 9.831 6.617 1.00 95.31 81 ILE A C 1
ATOM 607 O O . ILE A 1 81 ? 10.671 10.336 5.798 1.00 95.31 81 ILE A O 1
ATOM 611 N N . LEU A 1 82 ? 9.926 10.164 7.911 1.00 93.81 82 LEU A N 1
ATOM 612 C CA . LEU A 1 82 ? 10.829 11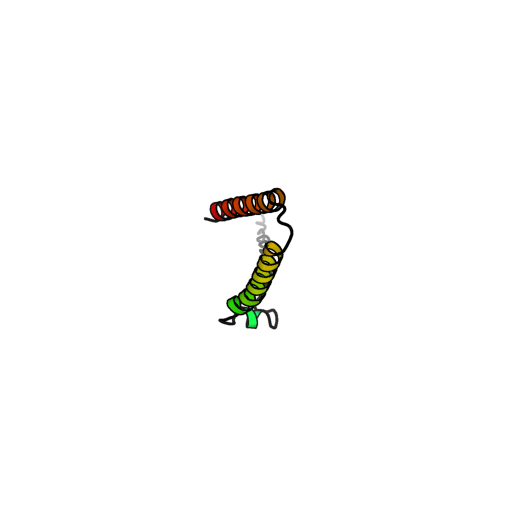.178 8.464 1.00 93.81 82 LEU A CA 1
ATOM 613 C C . LEU A 1 82 ? 12.309 10.808 8.316 1.00 93.81 82 LEU A C 1
ATOM 615 O O . LEU A 1 82 ? 13.128 11.694 8.139 1.00 93.81 82 LEU A O 1
ATOM 619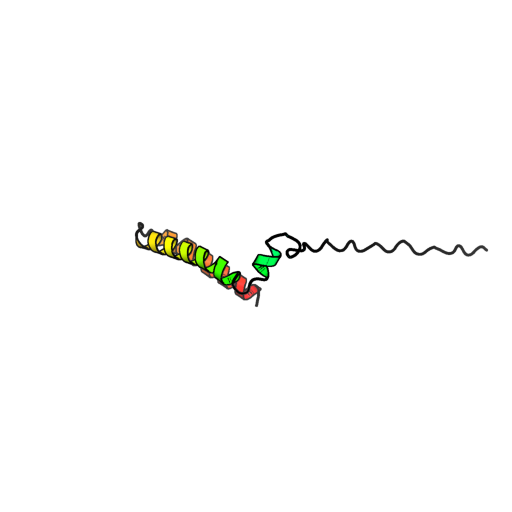 N N . ALA A 1 83 ? 12.655 9.522 8.393 1.00 91.62 83 ALA A N 1
ATOM 620 C CA . ALA A 1 83 ? 14.028 9.057 8.200 1.00 91.62 83 ALA A CA 1
ATOM 621 C C . ALA A 1 83 ? 14.479 9.067 6.727 1.00 91.62 83 ALA A C 1
ATOM 623 O O . ALA A 1 83 ? 15.678 9.030 6.463 1.00 91.62 83 ALA A O 1
ATOM 624 N N . LEU A 1 84 ? 13.531 9.044 5.781 1.00 90.94 84 LEU A N 1
ATOM 625 C CA . LEU A 1 84 ? 13.787 9.024 4.336 1.00 90.94 84 LEU A CA 1
ATOM 626 C C . LEU A 1 84 ? 13.666 10.407 3.667 1.00 90.94 84 LEU A C 1
ATOM 628 O O . LEU A 1 84 ? 14.029 10.516 2.494 1.00 90.94 84 LEU A O 1
ATOM 632 N N . LEU A 1 85 ? 13.131 11.417 4.367 1.00 86.69 85 LEU A N 1
ATOM 633 C CA . LEU A 1 85 ? 13.153 12.832 3.963 1.00 86.69 85 LEU A CA 1
ATOM 634 C C . LEU A 1 85 ? 14.480 13.490 4.357 1.00 86.69 85 LEU A C 1
ATOM 636 O O . LEU A 1 85 ? 14.965 14.305 3.542 1.00 86.69 85 LEU A O 1
#

Radius of gyration: 26.96 Å; chains: 1; bounding box: 93×25×42 Å